Protein AF-X7Z3X7-F1 (afdb_monomer_lite)

Secondary structure (DSSP, 8-state):
-PPP-SPEEEEEE-S-HHHHHHHHHHH-S-SSTTSPPEEEEEE-SHHHHHHHHHT---SEEEE-TTSTT-S---

Organism: NCBI:txid1299334

Sequence (74 aa):
MPASTAPLRILVYSDNAKTREQVKLALGKRLHPELPELSYVEVATAPMVVRHIDKGGIDLAILDGEATPAGAWA

Radius of gyration: 13.18 Å; chains: 1; bounding box: 36×23×36 Å

pLDDT: mean 74.07, std 12.04, range [41.72, 86.5]

Foldseek 3Di:
DQAPQDAAEEEEEALDPVVVVVVCVVCDQHVDPSHHGHDYDYDNDPVVVCVVVVVDDHNYYHHDCPRPPNVDPD

Structure (mmCIF, N/CA/C/O backbone):
data_AF-X7Z3X7-F1
#
_entry.id   AF-X7Z3X7-F1
#
loop_
_atom_site.group_PDB
_atom_site.id
_atom_site.type_symbol
_atom_site.label_atom_id
_atom_site.label_alt_id
_atom_site.label_comp_id
_atom_site.label_asym_id
_atom_site.label_entity_id
_atom_site.label_seq_id
_atom_site.pdbx_PDB_ins_code
_atom_site.Cartn_x
_atom_site.Cartn_y
_atom_site.Cartn_z
_atom_site.occupancy
_atom_site.B_iso_or_equiv
_atom_site.auth_seq_id
_atom_site.auth_comp_id
_atom_site.auth_asym_id
_atom_site.auth_atom_id
_atom_site.pdbx_PDB_model_num
ATOM 1 N N . MET A 1 1 ? -25.925 1.167 7.700 1.00 44.78 1 MET A N 1
ATOM 2 C CA . MET A 1 1 ? -25.076 -0.041 7.769 1.00 44.78 1 MET A CA 1
ATOM 3 C C . MET A 1 1 ? -23.939 0.280 8.720 1.00 44.78 1 MET A C 1
ATOM 5 O O . MET A 1 1 ? -23.355 1.339 8.517 1.00 44.78 1 MET A O 1
ATOM 9 N N . PRO A 1 2 ? -23.670 -0.507 9.778 1.00 46.53 2 PRO A N 1
ATOM 10 C CA . PRO A 1 2 ? -22.482 -0.256 10.587 1.00 46.53 2 PRO A CA 1
ATOM 11 C C . PRO A 1 2 ? -21.263 -0.328 9.662 1.00 46.53 2 PRO A C 1
ATOM 13 O O . PRO A 1 2 ? -21.208 -1.203 8.794 1.00 46.53 2 PRO A O 1
ATOM 16 N N . ALA A 1 3 ? -20.341 0.627 9.790 1.00 56.56 3 ALA A N 1
ATOM 17 C CA . ALA A 1 3 ? -19.086 0.590 9.055 1.00 56.56 3 ALA A CA 1
ATOM 18 C C . ALA A 1 3 ? -18.425 -0.767 9.327 1.00 56.56 3 ALA A C 1
ATOM 20 O O . ALA A 1 3 ? -18.271 -1.163 10.485 1.00 56.56 3 ALA A O 1
ATOM 21 N N . SER A 1 4 ? -18.121 -1.510 8.262 1.00 55.62 4 SER A N 1
ATOM 22 C CA . SER A 1 4 ? -17.428 -2.791 8.367 1.00 55.62 4 SER A CA 1
ATOM 23 C C . SER A 1 4 ? -16.187 -2.605 9.240 1.00 55.62 4 SER A C 1
ATOM 25 O O . SER A 1 4 ? -15.362 -1.739 8.968 1.00 55.62 4 SER A O 1
ATOM 27 N N . THR A 1 5 ? -16.063 -3.389 10.311 1.00 60.84 5 THR A N 1
ATOM 28 C CA . THR A 1 5 ? -14.915 -3.346 11.236 1.00 60.84 5 THR A CA 1
ATOM 29 C C . THR A 1 5 ? -13.644 -3.932 10.605 1.00 60.84 5 THR A C 1
ATOM 31 O O . THR A 1 5 ? -12.593 -3.963 11.239 1.00 60.84 5 THR A O 1
ATOM 34 N N . ALA A 1 6 ? -13.717 -4.416 9.360 1.00 69.38 6 ALA A N 1
ATOM 35 C CA . ALA A 1 6 ? -12.557 -4.925 8.646 1.00 69.38 6 ALA A CA 1
ATOM 36 C C . ALA A 1 6 ? -11.547 -3.789 8.387 1.00 69.38 6 ALA A C 1
ATOM 38 O O . ALA A 1 6 ? -11.952 -2.726 7.917 1.00 69.38 6 ALA A O 1
ATOM 39 N N . PRO A 1 7 ? -10.249 -3.991 8.680 1.00 72.75 7 PRO A N 1
ATOM 40 C CA . PRO A 1 7 ? -9.235 -2.972 8.448 1.00 72.75 7 PRO A CA 1
ATOM 41 C C . PRO A 1 7 ? -9.163 -2.622 6.960 1.00 72.75 7 PRO A C 1
ATOM 43 O O . PRO A 1 7 ? -9.127 -3.517 6.113 1.00 72.75 7 PRO A O 1
ATOM 46 N N . LEU A 1 8 ? -9.115 -1.324 6.660 1.00 82.19 8 LEU A N 1
ATOM 47 C CA . LEU A 1 8 ? -8.988 -0.821 5.293 1.00 82.19 8 LEU A CA 1
ATOM 48 C C . LEU A 1 8 ? -7.574 -1.106 4.799 1.00 82.19 8 LEU A C 1
ATOM 50 O O . LEU A 1 8 ? -6.600 -0.601 5.363 1.00 82.19 8 LEU A O 1
ATOM 54 N N . ARG A 1 9 ? -7.453 -1.920 3.755 1.00 86.50 9 ARG A N 1
ATOM 55 C CA . ARG A 1 9 ? -6.162 -2.311 3.190 1.00 86.50 9 ARG A CA 1
ATOM 56 C C . ARG A 1 9 ? -5.767 -1.333 2.095 1.00 86.50 9 ARG A C 1
ATOM 58 O O . ARG A 1 9 ? -6.334 -1.344 1.003 1.00 86.50 9 ARG A O 1
ATOM 65 N N . ILE A 1 10 ? -4.784 -0.494 2.404 1.00 86.00 10 ILE A N 1
ATOM 66 C CA . ILE A 1 10 ? -4.238 0.516 1.503 1.00 86.00 10 ILE A CA 1
ATOM 67 C C . ILE A 1 10 ? -2.925 0.005 0.919 1.00 86.00 10 ILE A C 1
ATOM 69 O O . ILE A 1 10 ? -1.957 -0.231 1.644 1.00 86.00 10 ILE A O 1
ATOM 73 N N . LEU A 1 11 ? -2.877 -0.130 -0.403 1.00 86.06 11 LEU A N 1
ATOM 74 C CA . LEU A 1 11 ? -1.654 -0.423 -1.135 1.00 86.06 11 LEU A CA 1
ATOM 75 C C . LEU A 1 11 ? -0.956 0.886 -1.494 1.00 86.06 11 LEU A C 1
ATOM 77 O O . LEU A 1 11 ? -1.544 1.731 -2.162 1.00 86.06 11 LEU A O 1
ATOM 81 N N . VAL A 1 12 ? 0.297 1.050 -1.078 1.00 84.81 12 VAL A N 1
ATOM 82 C CA . VAL A 1 12 ? 1.118 2.213 -1.434 1.00 84.81 12 VAL A CA 1
ATOM 83 C C . VAL A 1 12 ? 2.271 1.741 -2.302 1.00 84.81 12 VAL A C 1
ATOM 85 O O . VAL A 1 12 ? 3.174 1.042 -1.833 1.00 84.81 12 VAL A O 1
ATOM 88 N N . TYR A 1 13 ? 2.224 2.124 -3.572 1.00 82.81 13 TYR A N 1
ATOM 89 C CA . TYR A 1 13 ? 3.271 1.865 -4.541 1.00 82.81 13 TYR A CA 1
ATOM 90 C C . TYR A 1 13 ? 4.113 3.117 -4.760 1.00 82.81 13 TYR A C 1
ATOM 92 O O . TYR A 1 13 ? 3.596 4.139 -5.198 1.00 82.81 13 TYR A O 1
ATOM 100 N N . SER A 1 14 ? 5.404 3.020 -4.451 1.00 78.81 14 SER A N 1
ATOM 101 C CA . SER A 1 14 ? 6.413 4.026 -4.797 1.00 78.81 14 SER A CA 1
ATOM 102 C C . SER A 1 14 ? 7.794 3.377 -4.744 1.00 78.81 14 SER A C 1
ATOM 104 O O . SER A 1 14 ? 8.071 2.571 -3.844 1.00 78.81 14 SER A O 1
ATOM 106 N N . ASP A 1 15 ? 8.660 3.717 -5.695 1.00 74.88 15 ASP A N 1
ATOM 107 C CA . ASP A 1 15 ? 10.070 3.315 -5.703 1.00 74.88 15 ASP A CA 1
ATOM 108 C C . ASP A 1 15 ? 10.882 4.056 -4.622 1.00 74.88 15 ASP A C 1
ATOM 110 O O . ASP A 1 15 ? 11.883 3.536 -4.123 1.00 74.88 15 ASP A O 1
ATOM 114 N N . ASN A 1 16 ? 10.392 5.208 -4.159 1.00 78.88 16 ASN A N 1
ATOM 115 C CA . ASN A 1 16 ? 10.993 6.004 -3.103 1.00 78.88 16 ASN A CA 1
ATOM 116 C C . ASN A 1 16 ? 10.386 5.689 -1.723 1.00 78.88 16 ASN A C 1
ATOM 118 O O . ASN A 1 16 ? 9.218 5.959 -1.430 1.00 78.88 16 ASN A O 1
ATOM 122 N N . ALA A 1 17 ? 11.218 5.174 -0.814 1.00 78.88 17 ALA A N 1
ATOM 123 C CA . ALA A 1 17 ? 10.811 4.885 0.562 1.00 78.88 17 ALA A CA 1
ATOM 124 C C . ALA A 1 17 ? 10.303 6.124 1.320 1.00 78.88 17 ALA A C 1
ATOM 126 O O . ALA A 1 17 ? 9.358 6.020 2.101 1.00 78.88 17 ALA A O 1
ATOM 127 N N . LYS A 1 18 ? 10.869 7.305 1.043 1.00 82.88 18 LYS A N 1
ATOM 128 C CA . LYS A 1 18 ? 10.463 8.561 1.683 1.00 82.88 18 LYS A CA 1
ATOM 129 C C . LYS A 1 18 ? 9.043 8.964 1.285 1.00 82.88 18 LYS A C 1
ATOM 131 O O . LYS A 1 18 ? 8.285 9.420 2.137 1.00 82.88 18 LYS A O 1
ATOM 136 N N . THR A 1 19 ? 8.664 8.749 0.025 1.00 83.31 19 THR A N 1
ATOM 137 C CA . THR A 1 19 ? 7.294 8.991 -0.446 1.00 83.31 19 THR A CA 1
ATOM 138 C C . THR A 1 19 ? 6.311 8.069 0.275 1.00 83.31 19 THR A C 1
ATOM 140 O O . THR A 1 19 ? 5.282 8.536 0.761 1.00 83.31 19 THR A O 1
ATOM 143 N N . ARG A 1 20 ? 6.647 6.779 0.449 1.00 83.62 20 ARG A N 1
ATOM 144 C CA . ARG A 1 20 ? 5.796 5.840 1.206 1.00 83.62 20 ARG A CA 1
ATOM 145 C C . ARG A 1 20 ? 5.603 6.271 2.657 1.00 83.62 20 ARG A C 1
ATOM 147 O O . ARG A 1 20 ? 4.482 6.237 3.161 1.00 83.62 20 ARG A O 1
ATOM 154 N N . GLU A 1 21 ? 6.667 6.711 3.323 1.00 83.88 21 GLU A N 1
ATOM 155 C CA . GLU A 1 21 ? 6.580 7.220 4.695 1.00 83.88 21 GLU A CA 1
ATOM 156 C C . GLU A 1 21 ? 5.731 8.489 4.794 1.00 83.88 21 GLU A C 1
ATOM 158 O O . GLU A 1 21 ? 4.889 8.581 5.685 1.00 83.88 21 GLU A O 1
ATOM 163 N N . GLN A 1 22 ? 5.889 9.440 3.869 1.00 84.69 22 GLN A N 1
ATOM 164 C CA . GLN A 1 22 ? 5.075 10.657 3.835 1.00 84.69 22 GLN A CA 1
ATOM 165 C C . GLN A 1 22 ? 3.591 10.349 3.627 1.00 84.69 22 GLN A C 1
ATOM 167 O O . GLN A 1 22 ? 2.753 10.901 4.337 1.00 84.69 22 GLN A O 1
ATOM 172 N N . VAL A 1 23 ? 3.264 9.429 2.715 1.00 83.69 23 VAL A N 1
ATOM 173 C CA . VAL A 1 23 ? 1.886 8.971 2.486 1.00 83.69 23 VAL A CA 1
ATOM 174 C C . VAL A 1 23 ? 1.316 8.321 3.749 1.00 83.69 23 VAL A C 1
ATOM 176 O O . VAL A 1 23 ? 0.214 8.665 4.175 1.00 83.69 23 VAL A O 1
ATOM 179 N N . LYS A 1 24 ? 2.074 7.436 4.407 1.00 83.88 24 LYS A N 1
ATOM 180 C CA . LYS A 1 24 ? 1.651 6.796 5.665 1.00 83.88 24 LYS A CA 1
ATOM 181 C C . LYS A 1 24 ? 1.472 7.798 6.803 1.00 83.88 24 LYS A C 1
ATOM 183 O O . LYS A 1 24 ? 0.543 7.654 7.590 1.00 83.88 24 LYS A O 1
ATOM 188 N N . LEU A 1 25 ? 2.340 8.803 6.907 1.00 84.69 25 LEU A N 1
ATOM 189 C CA . LEU A 1 25 ? 2.222 9.866 7.907 1.00 84.69 25 LEU A CA 1
ATOM 190 C C . LEU A 1 25 ? 1.000 10.750 7.650 1.00 84.69 25 LEU A C 1
ATOM 192 O O . LEU A 1 25 ? 0.293 11.083 8.596 1.00 84.69 25 LEU A O 1
ATOM 196 N N . ALA A 1 26 ? 0.732 11.090 6.388 1.00 83.81 26 ALA A N 1
ATOM 197 C CA . ALA A 1 26 ? -0.416 11.903 6.002 1.00 83.81 26 ALA A CA 1
ATOM 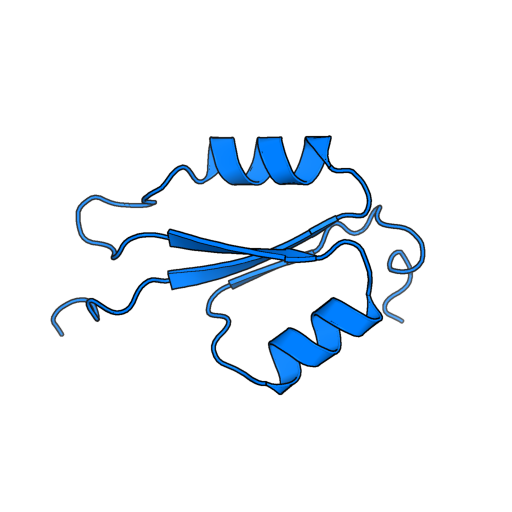198 C C . ALA A 1 26 ? -1.753 11.182 6.243 1.00 83.81 26 ALA A C 1
ATOM 200 O O . ALA A 1 26 ? -2.709 11.797 6.705 1.00 83.81 26 ALA A O 1
ATOM 201 N N . LEU A 1 27 ? -1.814 9.876 5.962 1.00 81.88 27 LEU A N 1
ATOM 202 C CA . LEU A 1 27 ? -3.003 9.047 6.192 1.00 81.88 27 LEU A CA 1
ATOM 203 C C . LEU A 1 27 ? -3.145 8.605 7.662 1.00 81.88 27 LEU A C 1
ATOM 205 O O . LEU A 1 27 ? -4.251 8.355 8.143 1.00 81.88 27 LEU A O 1
ATOM 209 N N . GLY A 1 28 ? -2.032 8.503 8.391 1.00 82.00 28 GLY A N 1
ATOM 210 C CA . GLY A 1 28 ? -1.997 8.088 9.791 1.00 82.00 28 GLY A CA 1
ATOM 211 C C . GLY A 1 28 ? -2.388 6.621 9.989 1.00 82.00 28 GLY A C 1
ATOM 212 O O . GLY A 1 28 ? -2.249 5.788 9.105 1.00 82.00 28 GLY A O 1
ATOM 213 N N . LYS A 1 29 ? -2.875 6.248 11.172 1.00 75.25 29 LYS A N 1
ATOM 214 C CA . LYS A 1 29 ? -3.403 4.885 11.415 1.00 75.25 29 LYS A CA 1
ATOM 215 C C . LYS A 1 29 ? -4.907 4.776 11.164 1.00 75.25 29 LYS A C 1
ATOM 217 O O . LYS A 1 29 ? -5.455 3.676 11.159 1.00 75.25 29 LYS A O 1
ATOM 222 N N . ARG A 1 30 ? -5.580 5.918 11.001 1.00 74.88 30 ARG A N 1
ATOM 223 C CA . ARG A 1 30 ? -7.036 6.018 10.960 1.00 74.88 30 ARG A CA 1
ATOM 224 C C . ARG A 1 30 ? -7.458 7.332 10.299 1.00 74.88 30 ARG A C 1
ATOM 226 O O . ARG A 1 30 ? -7.147 8.392 10.830 1.00 74.88 30 ARG A O 1
ATOM 233 N N . LEU A 1 31 ? -8.198 7.248 9.188 1.00 73.00 31 LEU A N 1
ATOM 234 C CA . LEU A 1 31 ? -8.706 8.421 8.455 1.00 73.00 31 LEU A CA 1
ATOM 235 C C . LEU A 1 31 ? -9.834 9.150 9.198 1.00 73.00 31 LEU A C 1
ATOM 237 O O . LEU A 1 31 ? -9.944 10.368 9.114 1.00 73.00 31 LEU A O 1
ATOM 241 N N . HIS A 1 32 ? -10.686 8.407 9.909 1.00 74.31 32 HIS A N 1
ATOM 242 C CA . HIS A 1 32 ? -11.830 8.957 10.636 1.00 74.31 32 HIS A CA 1
ATOM 243 C C . HIS A 1 32 ? -12.137 8.111 11.884 1.00 74.31 32 HIS A C 1
ATOM 245 O O . HIS A 1 32 ? -12.046 6.882 11.804 1.00 74.31 32 HIS A O 1
ATOM 251 N N . PRO A 1 33 ? -12.554 8.705 13.019 1.00 71.69 33 PRO A N 1
ATOM 252 C CA . PRO A 1 33 ? -12.920 7.989 14.251 1.00 71.69 33 PRO A CA 1
ATOM 253 C C . PRO A 1 33 ? -14.110 7.025 14.124 1.00 71.69 33 PRO A C 1
ATOM 255 O O . PRO A 1 33 ? -14.380 6.274 15.057 1.00 71.69 33 PRO A O 1
ATOM 258 N N . GLU A 1 34 ? -14.793 7.000 12.982 1.00 71.81 34 GLU A N 1
ATOM 259 C CA . GLU A 1 34 ? -15.852 6.024 12.665 1.00 71.81 34 GLU A CA 1
ATOM 260 C C . GLU A 1 34 ? -15.428 4.987 11.614 1.00 71.81 34 GLU A C 1
ATOM 262 O O . GLU A 1 34 ? -16.151 4.028 11.365 1.00 71.81 34 GLU A O 1
ATOM 267 N N . LEU A 1 35 ? -14.245 5.150 11.011 1.00 72.06 35 LEU A N 1
ATOM 268 C CA . LEU A 1 35 ? -13.673 4.193 10.065 1.00 72.06 35 LEU A CA 1
ATOM 269 C C . LEU A 1 35 ? -12.762 3.191 10.786 1.00 72.06 35 LEU A C 1
ATOM 271 O O . LEU A 1 35 ? -12.180 3.544 11.818 1.00 72.06 35 LEU A O 1
ATOM 275 N N . PRO A 1 36 ? -12.626 1.962 10.266 1.00 78.56 36 PRO A N 1
ATOM 276 C CA . PRO A 1 36 ? -11.704 0.964 10.800 1.00 78.56 36 PRO A CA 1
ATOM 277 C C . PRO A 1 36 ? -10.236 1.394 10.636 1.00 78.56 36 PRO A C 1
ATOM 279 O O . PRO A 1 36 ? -9.915 2.344 9.916 1.00 78.56 36 PRO A O 1
ATOM 282 N N . GLU A 1 37 ? -9.335 0.704 11.338 1.00 82.00 37 GLU A N 1
ATOM 283 C CA . GLU A 1 37 ? -7.896 0.970 11.249 1.00 82.00 37 GLU A CA 1
ATOM 284 C C . GLU A 1 37 ? -7.353 0.693 9.843 1.00 82.00 37 GLU A C 1
ATOM 286 O O . GLU A 1 37 ? -7.831 -0.188 9.123 1.00 82.00 37 GLU A O 1
ATOM 291 N N . LEU A 1 38 ? -6.333 1.459 9.458 1.00 84.62 38 LEU A N 1
ATOM 292 C CA . LEU A 1 38 ? -5.668 1.318 8.169 1.00 84.62 38 LEU A CA 1
ATOM 293 C C . LEU A 1 38 ? -4.568 0.261 8.261 1.00 84.62 38 LEU A C 1
ATOM 295 O O . LEU A 1 38 ? -3.691 0.323 9.125 1.00 84.62 38 LEU A O 1
ATOM 299 N N . SER A 1 39 ? -4.584 -0.683 7.326 1.00 85.12 39 SER A N 1
ATOM 300 C CA . SER A 1 39 ? -3.503 -1.633 7.093 1.00 85.12 39 SER A CA 1
ATOM 301 C C . SER A 1 39 ? -2.767 -1.247 5.817 1.00 85.12 39 SER A C 1
ATOM 303 O O . SER A 1 39 ? -3.386 -1.039 4.777 1.00 85.12 39 SER A O 1
ATOM 305 N N . TYR A 1 40 ? -1.443 -1.146 5.895 1.00 84.69 40 TYR A N 1
ATOM 306 C CA . TYR A 1 40 ? -0.612 -0.702 4.781 1.00 84.69 40 TYR A CA 1
ATOM 307 C C . TYR A 1 40 ? 0.100 -1.874 4.121 1.00 84.69 40 TYR A C 1
ATOM 309 O O . TYR A 1 40 ? 0.804 -2.635 4.783 1.00 84.69 40 TYR A O 1
ATOM 317 N N . VAL A 1 41 ? -0.033 -1.964 2.803 1.00 85.94 41 VAL A N 1
ATOM 318 C CA . VAL A 1 41 ? 0.733 -2.868 1.950 1.00 85.94 41 VAL A CA 1
ATOM 319 C C . VAL A 1 41 ? 1.689 -2.019 1.124 1.00 85.94 41 VAL A C 1
ATOM 321 O O . VAL A 1 41 ? 1.286 -1.337 0.185 1.00 85.94 41 VAL A O 1
ATOM 324 N N . GLU A 1 42 ? 2.962 -2.023 1.500 1.00 83.00 42 GLU A N 1
ATOM 325 C CA . GLU A 1 42 ? 3.994 -1.269 0.795 1.00 83.00 42 GLU A CA 1
ATOM 326 C C . GLU A 1 42 ? 4.574 -2.089 -0.347 1.00 83.00 42 GLU A C 1
ATOM 328 O O . GLU A 1 42 ? 4.988 -3.237 -0.169 1.00 83.00 42 GLU A O 1
ATOM 333 N N . VAL A 1 43 ? 4.635 -1.478 -1.524 1.00 80.88 43 VAL A N 1
ATOM 334 C CA . VAL A 1 43 ? 5.123 -2.134 -2.728 1.00 80.88 43 VAL A CA 1
ATOM 335 C C . VAL A 1 43 ? 6.117 -1.225 -3.426 1.00 80.88 43 VAL A C 1
ATOM 337 O O . VAL A 1 43 ? 5.837 -0.059 -3.674 1.00 80.88 43 VAL A O 1
ATOM 340 N N . ALA A 1 44 ? 7.291 -1.758 -3.747 1.00 75.88 44 ALA A N 1
ATOM 341 C CA . ALA A 1 44 ? 8.342 -0.996 -4.422 1.00 75.88 44 ALA A CA 1
ATOM 342 C C . ALA A 1 44 ? 8.442 -1.309 -5.924 1.00 75.88 44 ALA A C 1
ATOM 344 O O . ALA A 1 44 ? 9.160 -0.629 -6.646 1.00 75.88 44 ALA A O 1
ATOM 345 N N . THR A 1 45 ? 7.741 -2.336 -6.421 1.00 73.12 45 THR A N 1
ATOM 346 C CA . THR A 1 45 ? 7.833 -2.768 -7.825 1.00 73.12 45 THR A CA 1
ATOM 347 C C . THR A 1 45 ? 6.458 -2.961 -8.462 1.00 73.12 45 THR A C 1
ATOM 349 O O . THR A 1 45 ? 5.549 -3.525 -7.853 1.00 73.12 45 THR A O 1
ATOM 352 N N . ALA A 1 46 ? 6.314 -2.535 -9.719 1.00 69.38 46 ALA A N 1
ATOM 353 C CA . ALA A 1 46 ? 5.055 -2.620 -10.461 1.00 69.38 46 ALA A CA 1
ATOM 354 C C . ALA A 1 46 ? 4.480 -4.054 -10.572 1.00 69.38 46 ALA A C 1
ATOM 356 O O . ALA A 1 46 ? 3.284 -4.232 -10.331 1.00 69.38 46 ALA A O 1
ATOM 357 N N . PRO A 1 47 ? 5.278 -5.119 -10.818 1.00 74.75 47 PRO A N 1
ATOM 358 C CA . PRO A 1 47 ? 4.748 -6.487 -10.865 1.00 74.75 47 PRO A CA 1
ATOM 359 C C . PRO A 1 47 ? 4.142 -6.951 -9.535 1.00 74.75 47 PRO A C 1
ATOM 361 O O . PRO A 1 47 ? 3.236 -7.785 -9.511 1.00 74.75 47 PRO A O 1
ATOM 364 N N . MET A 1 48 ? 4.639 -6.429 -8.410 1.00 77.06 48 MET A N 1
ATOM 365 C CA . MET A 1 48 ? 4.095 -6.755 -7.096 1.00 77.06 48 MET A CA 1
ATOM 366 C C . MET A 1 48 ? 2.768 -6.040 -6.828 1.00 77.06 48 MET A C 1
ATOM 368 O O . MET A 1 48 ? 1.937 -6.604 -6.116 1.00 77.06 48 MET A O 1
ATOM 372 N N . VAL A 1 49 ? 2.543 -4.861 -7.418 1.00 77.50 49 VAL A N 1
ATOM 373 C CA . VAL A 1 49 ? 1.260 -4.143 -7.339 1.00 77.50 49 VAL A CA 1
ATOM 374 C C . VAL A 1 49 ? 0.171 -4.958 -8.011 1.00 77.50 49 VAL A C 1
ATOM 376 O O . VAL A 1 49 ? -0.824 -5.288 -7.372 1.00 77.50 49 VAL A O 1
ATOM 379 N N . VAL A 1 50 ? 0.405 -5.364 -9.263 1.00 77.44 50 VAL A N 1
ATOM 380 C CA . VAL A 1 50 ? -0.550 -6.167 -10.039 1.00 77.44 50 VAL A CA 1
ATOM 381 C C . VAL A 1 50 ? -0.911 -7.443 -9.284 1.00 77.44 50 VAL A C 1
ATOM 383 O O . VAL A 1 50 ? -2.085 -7.740 -9.124 1.00 77.44 50 VAL A O 1
ATOM 386 N N . ARG A 1 51 ? 0.074 -8.149 -8.713 1.00 79.94 51 ARG A N 1
ATOM 387 C CA . ARG A 1 51 ? -0.179 -9.363 -7.917 1.00 79.94 51 ARG A CA 1
ATOM 388 C C . ARG A 1 51 ? -1.018 -9.123 -6.661 1.00 79.94 51 ARG A C 1
ATOM 390 O O . ARG A 1 51 ? -1.733 -10.030 -6.249 1.00 79.94 51 ARG A O 1
ATOM 397 N N . HIS A 1 52 ? -0.897 -7.969 -6.009 1.00 81.25 52 HIS A N 1
ATOM 398 C CA . HIS A 1 52 ? -1.704 -7.655 -4.825 1.00 81.25 52 HIS A CA 1
ATOM 399 C C . HIS A 1 52 ? -3.114 -7.204 -5.194 1.00 81.25 52 HIS A C 1
ATOM 401 O O . HIS A 1 52 ? -4.058 -7.586 -4.511 1.00 81.25 52 HIS A O 1
ATOM 407 N N . ILE A 1 53 ? -3.259 -6.444 -6.281 1.00 77.88 53 ILE A N 1
ATOM 408 C CA . ILE A 1 53 ? -4.567 -6.053 -6.810 1.00 77.88 53 ILE A CA 1
ATOM 409 C C . ILE A 1 53 ? -5.327 -7.291 -7.311 1.00 77.88 53 ILE A C 1
ATOM 411 O O . ILE A 1 53 ? -6.486 -7.469 -6.955 1.00 77.88 53 ILE A O 1
ATOM 415 N N . ASP A 1 54 ? -4.663 -8.180 -8.053 1.00 78.69 54 ASP A N 1
ATOM 416 C CA . ASP A 1 54 ? -5.246 -9.407 -8.618 1.00 78.69 54 ASP A CA 1
ATOM 417 C C . ASP A 1 54 ? -5.651 -10.426 -7.537 1.00 78.69 54 ASP A C 1
ATOM 419 O O . ASP A 1 54 ? -6.696 -11.064 -7.622 1.00 78.69 54 ASP A O 1
ATOM 423 N N . LYS A 1 55 ? -4.884 -10.516 -6.438 1.00 81.19 55 LYS A N 1
ATOM 424 C CA . LYS A 1 55 ? -5.288 -11.281 -5.241 1.00 81.19 55 LYS A CA 1
ATOM 425 C C . LYS A 1 55 ? -6.543 -10.726 -4.558 1.00 81.19 55 LYS A C 1
ATOM 427 O O . LYS A 1 55 ? -7.153 -11.433 -3.754 1.00 81.19 55 LYS A O 1
ATOM 432 N N . GLY A 1 56 ? -6.913 -9.482 -4.852 1.00 74.75 56 GLY A N 1
ATOM 433 C CA . GLY A 1 56 ? -8.041 -8.795 -4.251 1.00 74.75 56 GLY A CA 1
ATOM 434 C C . GLY A 1 56 ? -7.819 -8.416 -2.787 1.00 74.75 56 GLY A C 1
ATO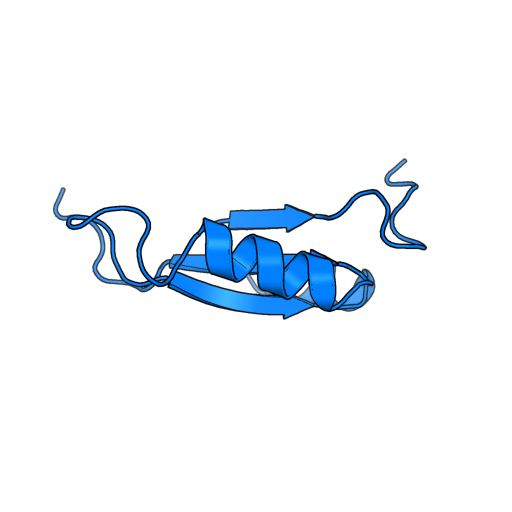M 435 O O . GLY A 1 56 ? -6.818 -8.742 -2.143 1.00 74.75 56 GLY A O 1
ATOM 436 N N . GLY A 1 57 ? -8.796 -7.695 -2.239 1.00 78.50 57 GLY A N 1
ATOM 437 C CA . GLY A 1 57 ? -8.742 -7.236 -0.857 1.00 78.50 57 GLY A CA 1
ATOM 438 C C . GLY A 1 57 ? -7.860 -6.009 -0.631 1.00 78.50 57 GLY A C 1
ATOM 439 O O . GLY A 1 57 ? -7.395 -5.792 0.478 1.00 78.50 57 GLY A O 1
ATOM 440 N N . ILE A 1 58 ? -7.613 -5.216 -1.664 1.00 82.19 58 ILE A N 1
ATOM 441 C CA . ILE A 1 58 ? -7.125 -3.850 -1.503 1.00 82.19 58 ILE A CA 1
ATOM 442 C C . ILE A 1 58 ? -8.329 -2.930 -1.686 1.00 82.19 58 ILE A C 1
ATOM 444 O O . ILE A 1 58 ? -9.023 -3.030 -2.695 1.00 82.19 58 ILE A O 1
ATOM 448 N N . ASP A 1 59 ? -8.578 -2.064 -0.709 1.00 80.81 59 ASP A N 1
ATOM 449 C CA . ASP A 1 59 ? -9.705 -1.125 -0.727 1.00 80.81 59 ASP A CA 1
ATOM 450 C C . ASP A 1 59 ? -9.312 0.210 -1.383 1.00 80.81 59 ASP A C 1
ATOM 452 O O . ASP A 1 59 ? -10.154 0.919 -1.931 1.00 80.81 59 ASP A O 1
ATOM 456 N N . LEU A 1 60 ? -8.018 0.548 -1.345 1.00 80.00 60 LEU A N 1
ATOM 457 C CA . LEU A 1 60 ? -7.447 1.750 -1.950 1.00 80.00 60 LEU A CA 1
ATOM 458 C C . LEU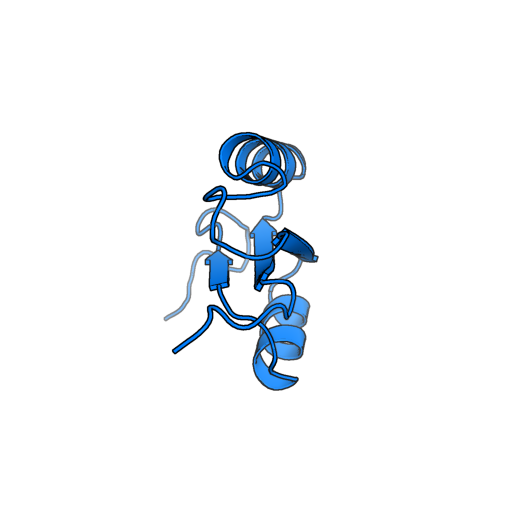 A 1 60 ? -6.012 1.481 -2.416 1.00 80.00 60 LEU A C 1
ATOM 460 O O . LEU A 1 60 ? -5.204 0.946 -1.659 1.00 80.00 60 LEU A O 1
ATOM 464 N N . ALA A 1 61 ? -5.674 1.897 -3.636 1.00 81.25 61 ALA A N 1
ATOM 465 C CA . ALA A 1 61 ? -4.311 1.850 -4.158 1.00 81.25 61 ALA A CA 1
ATOM 466 C C . ALA A 1 61 ? -3.808 3.267 -4.459 1.00 81.25 61 ALA A C 1
ATOM 468 O O . ALA A 1 61 ? -4.444 4.014 -5.200 1.00 81.25 61 ALA A O 1
ATOM 469 N N . ILE A 1 62 ? -2.659 3.625 -3.890 1.00 81.31 62 ILE A N 1
ATOM 470 C CA . ILE A 1 62 ? -1.929 4.862 -4.166 1.00 81.31 62 ILE A CA 1
ATOM 471 C C . ILE A 1 62 ? -0.741 4.488 -5.041 1.00 81.31 62 ILE A C 1
ATOM 473 O O . ILE A 1 62 ? 0.145 3.755 -4.599 1.00 81.31 62 ILE A O 1
ATOM 477 N N . LEU A 1 63 ? -0.753 4.964 -6.284 1.00 80.81 63 LEU A N 1
ATOM 478 C CA . LEU A 1 63 ? 0.285 4.697 -7.272 1.00 80.81 63 LEU A CA 1
ATOM 479 C C . LEU A 1 63 ? 1.080 5.976 -7.513 1.00 80.81 63 LEU A C 1
ATOM 481 O O . LEU A 1 63 ? 0.537 6.963 -8.006 1.00 80.81 63 LEU A O 1
ATOM 485 N N . ASP A 1 64 ? 2.354 5.953 -7.147 1.00 73.31 64 ASP A N 1
ATOM 486 C CA . ASP A 1 64 ? 3.291 7.020 -7.466 1.00 73.31 64 ASP A CA 1
ATOM 487 C C . ASP A 1 64 ? 3.689 6.925 -8.946 1.00 73.31 64 ASP A C 1
ATOM 489 O O . ASP A 1 64 ? 4.371 5.986 -9.357 1.00 73.31 64 ASP A O 1
ATOM 493 N N . GLY A 1 65 ? 3.203 7.868 -9.757 1.00 62.00 65 GLY A N 1
ATOM 494 C CA . GLY A 1 65 ? 3.434 7.906 -11.206 1.00 62.00 65 GLY A CA 1
ATOM 495 C C . GLY A 1 65 ? 4.873 8.247 -11.601 1.00 62.00 65 GLY A C 1
ATOM 496 O O . GLY A 1 65 ? 5.256 8.009 -12.742 1.00 62.00 65 GLY A O 1
ATOM 497 N N . GLU A 1 66 ? 5.674 8.750 -10.660 1.00 61.97 66 GLU A N 1
ATOM 498 C CA . GLU A 1 66 ? 7.108 8.987 -10.853 1.00 61.97 66 GLU A CA 1
ATOM 499 C C . GLU A 1 66 ? 7.935 7.711 -10.618 1.00 61.97 66 GLU A C 1
ATOM 501 O O . GLU A 1 66 ? 9.121 7.665 -10.954 1.00 61.97 66 GLU A O 1
ATOM 506 N N . ALA A 1 67 ? 7.322 6.649 -10.075 1.00 57.56 67 ALA A N 1
ATOM 507 C CA . ALA A 1 67 ? 8.020 5.400 -9.835 1.00 57.56 67 ALA A CA 1
ATOM 508 C C . ALA A 1 67 ? 8.425 4.768 -11.168 1.00 57.56 67 ALA A C 1
ATOM 510 O O . ALA 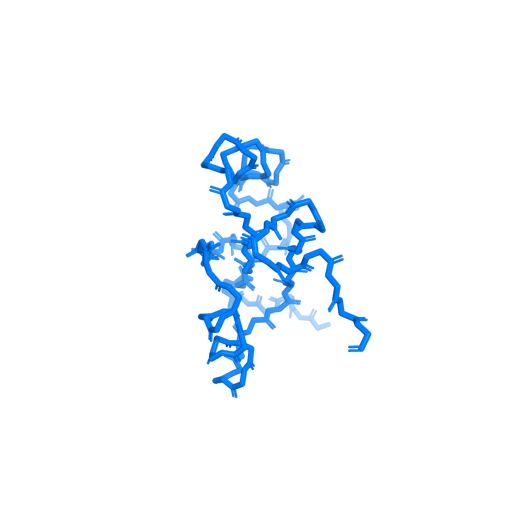A 1 67 ? 7.584 4.399 -11.987 1.00 57.56 67 ALA A O 1
ATOM 511 N N . THR A 1 68 ? 9.725 4.609 -11.403 1.00 53.59 68 THR A N 1
ATOM 512 C CA . THR A 1 68 ? 10.229 4.034 -12.659 1.00 53.59 68 THR A CA 1
ATOM 513 C C . THR A 1 68 ? 10.415 2.521 -12.474 1.00 53.59 68 THR A C 1
ATOM 515 O O . THR A 1 68 ? 11.062 2.109 -11.510 1.00 53.59 68 THR A O 1
ATOM 518 N N . PRO A 1 69 ? 9.859 1.643 -13.340 1.00 52.38 69 PRO A N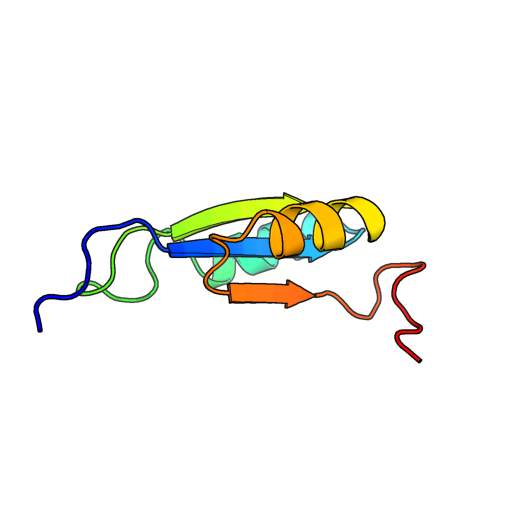 1
ATOM 519 C CA . PRO A 1 69 ? 9.322 1.889 -14.682 1.00 52.38 69 PRO A CA 1
ATOM 520 C C . PRO A 1 69 ? 7.781 1.965 -14.775 1.00 52.38 69 PRO A C 1
ATOM 522 O O . PRO A 1 69 ? 7.225 1.639 -15.816 1.00 52.38 69 PRO A O 1
ATOM 525 N N . ALA A 1 70 ? 7.055 2.366 -13.733 1.00 51.66 70 ALA A N 1
ATOM 526 C CA . ALA A 1 70 ? 5.598 2.547 -13.807 1.00 51.66 70 ALA A CA 1
ATOM 527 C C . ALA A 1 70 ? 5.150 3.934 -14.319 1.00 51.66 70 ALA A C 1
ATOM 529 O O . ALA A 1 70 ? 3.957 4.228 -14.309 1.00 51.66 70 ALA A O 1
ATOM 530 N N . GLY A 1 71 ? 6.073 4.756 -14.827 1.00 43.06 71 GLY A N 1
ATOM 531 C CA . GLY A 1 71 ? 5.793 6.042 -15.485 1.00 43.06 71 GLY A CA 1
ATOM 532 C C . GLY A 1 71 ? 5.198 5.946 -16.901 1.00 43.06 71 GLY A C 1
ATOM 533 O O . GLY A 1 71 ? 5.241 6.915 -17.651 1.00 43.06 71 GLY A O 1
ATOM 534 N N . ALA A 1 72 ? 4.662 4.789 -17.300 1.00 47.28 72 ALA A N 1
ATOM 535 C CA . ALA A 1 72 ? 4.034 4.579 -18.604 1.00 47.28 72 ALA A CA 1
ATOM 536 C C . ALA A 1 72 ? 2.941 3.500 -18.518 1.00 47.28 72 ALA A C 1
ATOM 538 O O . ALA A 1 72 ? 3.120 2.389 -19.005 1.00 47.28 72 ALA A O 1
ATOM 539 N N . TRP A 1 73 ? 1.805 3.788 -17.877 1.00 50.25 73 TRP A N 1
ATOM 540 C CA . TRP A 1 73 ? 0.598 2.973 -18.074 1.00 50.25 73 TRP A CA 1
ATOM 541 C C . TRP A 1 73 ? -0.134 3.462 -19.333 1.00 50.25 73 TRP A C 1
ATOM 543 O O . TRP A 1 73 ? -1.177 4.104 -19.269 1.00 50.25 73 TRP A O 1
ATOM 553 N N . ALA A 1 74 ? 0.476 3.189 -20.486 1.00 41.72 74 ALA A N 1
ATOM 554 C CA . ALA A 1 74 ? -0.1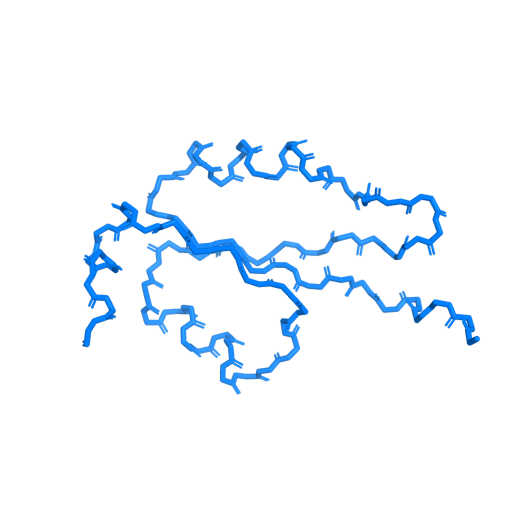92 3.158 -21.784 1.00 41.72 74 ALA A CA 1
ATOM 555 C C . ALA A 1 74 ? -0.337 1.698 -22.225 1.00 41.72 74 ALA A C 1
ATOM 557 O O . ALA A 1 74 ? 0.610 0.918 -21.967 1.00 41.72 74 ALA A O 1
#